Protein AF-A0A9E1QWC5-F1 (afdb_monomer_lite)

Secondary structure (DSSP, 8-state):
------EEE--S-STTHHHHHHHHHHHHHHTT---S-EES-----SSS----SEEE-

Radius of gyration: 13.02 Å; chains: 1; bounding box: 36×20×35 Å

Sequence (57 aa):
MTAYLIGEVVITDESWVSSYAINVHEIVHKHGGKYLSRSGNIKQVEGKPTDASLIAI

pLDDT: mean 92.94, std 2.42, range [86.44, 96.06]

Structure (mmCIF, N/CA/C/O backbone):
data_AF-A0A9E1QWC5-F1
#
_entry.id   AF-A0A9E1QWC5-F1
#
loop_
_atom_site.group_PDB
_atom_site.id
_atom_site.type_symbol
_atom_site.label_atom_id
_atom_site.label_alt_id
_atom_site.label_comp_id
_atom_site.label_asym_id
_atom_site.label_entity_id
_atom_site.label_seq_id
_atom_site.pdbx_PDB_ins_code
_atom_site.Cartn_x
_atom_site.Cartn_y
_atom_site.Cartn_z
_atom_site.occupancy
_atom_site.B_iso_or_equiv
_atom_site.auth_seq_id
_atom_site.auth_comp_id
_atom_site.auth_asym_id
_atom_site.auth_atom_id
_atom_site.pd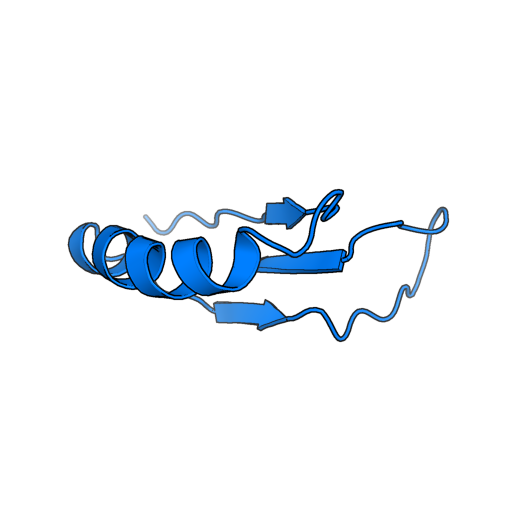bx_PDB_model_num
ATOM 1 N N . MET A 1 1 ? -20.327 2.045 8.020 1.00 86.44 1 MET A N 1
ATOM 2 C CA . MET A 1 1 ? -20.113 1.520 6.655 1.00 86.44 1 MET A CA 1
ATOM 3 C C . MET A 1 1 ? -18.616 1.495 6.412 1.00 86.44 1 MET A C 1
ATOM 5 O O . MET A 1 1 ? -17.970 2.482 6.737 1.00 86.44 1 MET A O 1
ATOM 9 N N . THR A 1 2 ? -18.064 0.368 5.966 1.00 92.56 2 THR A N 1
ATOM 10 C CA . THR A 1 2 ? -16.615 0.210 5.746 1.00 92.56 2 THR A CA 1
ATOM 11 C C . THR A 1 2 ? -16.223 0.839 4.412 1.00 92.56 2 THR A C 1
ATOM 13 O O . THR A 1 2 ? -16.942 0.664 3.431 1.00 92.56 2 THR A O 1
ATOM 16 N N . ALA A 1 3 ? -15.098 1.552 4.375 1.00 95.19 3 ALA A N 1
ATOM 17 C CA . ALA A 1 3 ? -14.489 2.072 3.155 1.00 95.19 3 ALA A CA 1
ATOM 18 C C . ALA A 1 3 ? -13.097 1.455 2.977 1.00 95.19 3 ALA A C 1
ATOM 20 O O . ALA A 1 3 ? -12.430 1.152 3.966 1.00 95.19 3 ALA A O 1
ATOM 21 N N . TYR A 1 4 ? -12.674 1.289 1.726 1.00 95.62 4 TYR A N 1
ATOM 22 C CA . TYR A 1 4 ? -11.356 0.770 1.369 1.00 95.62 4 TYR A CA 1
ATOM 23 C C . TYR A 1 4 ? -10.602 1.835 0.583 1.00 95.62 4 TYR A C 1
ATOM 25 O O . TYR A 1 4 ? -11.160 2.435 -0.337 1.00 95.62 4 TYR A O 1
ATOM 33 N N . LEU A 1 5 ? -9.345 2.062 0.952 1.00 94.50 5 LEU A N 1
ATOM 34 C CA . LEU A 1 5 ? -8.423 2.915 0.215 1.00 94.50 5 LEU A CA 1
ATOM 35 C C . LEU A 1 5 ? -7.383 2.004 -0.423 1.00 94.50 5 LEU A C 1
ATOM 37 O O . LEU A 1 5 ? -6.685 1.294 0.287 1.00 94.50 5 LEU A O 1
ATOM 41 N N . ILE A 1 6 ? -7.293 2.026 -1.751 1.00 95.69 6 ILE A N 1
ATOM 42 C CA . ILE A 1 6 ? -6.295 1.257 -2.496 1.00 95.69 6 ILE A CA 1
ATOM 43 C C . ILE A 1 6 ? -5.269 2.246 -3.037 1.00 95.69 6 ILE A C 1
ATOM 45 O O . ILE A 1 6 ? -5.622 3.156 -3.787 1.00 95.69 6 ILE A O 1
ATOM 49 N N . GLY A 1 7 ? -4.014 2.083 -2.627 1.00 94.38 7 GLY A N 1
ATOM 50 C CA . GLY A 1 7 ? -2.891 2.880 -3.109 1.00 94.38 7 GLY A CA 1
ATOM 51 C C . GLY A 1 7 ? -1.985 2.049 -4.006 1.00 94.38 7 GLY A C 1
ATOM 52 O O . G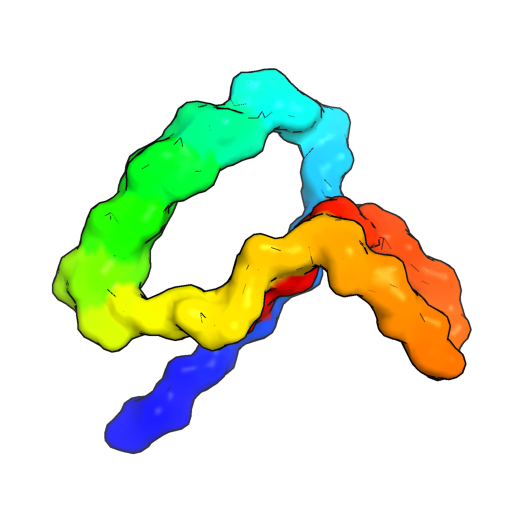LY A 1 7 ? -1.366 1.104 -3.525 1.00 94.38 7 GLY A O 1
ATOM 53 N N . GLU A 1 8 ? -1.883 2.422 -5.279 1.00 95.31 8 GLU A N 1
ATOM 54 C CA . GLU A 1 8 ? -0.850 1.951 -6.205 1.00 95.31 8 GLU A CA 1
ATOM 55 C C . GLU A 1 8 ? 0.246 3.018 -6.268 1.00 95.31 8 GLU A C 1
ATOM 57 O O . GLU A 1 8 ? -0.025 4.177 -6.585 1.00 95.31 8 GLU A O 1
ATOM 62 N N . VAL A 1 9 ? 1.470 2.654 -5.884 1.00 94.56 9 VAL A N 1
ATOM 63 C CA . VAL A 1 9 ? 2.557 3.616 -5.673 1.00 94.56 9 VAL A CA 1
ATOM 64 C C . VAL A 1 9 ? 3.763 3.249 -6.523 1.00 94.56 9 VAL A C 1
ATOM 66 O O . VAL A 1 9 ? 4.235 2.114 -6.484 1.00 94.56 9 VAL A O 1
ATOM 69 N N . VAL A 1 10 ? 4.304 4.245 -7.224 1.00 96.06 10 VAL A N 1
ATOM 70 C CA . VAL A 1 10 ? 5.624 4.196 -7.863 1.00 96.06 10 VAL A CA 1
ATOM 71 C C . VAL A 1 10 ? 6.599 4.973 -6.986 1.00 96.06 10 VAL A C 1
ATOM 73 O O . VAL A 1 10 ? 6.410 6.166 -6.745 1.00 96.06 10 VAL A O 1
ATOM 76 N N . ILE A 1 11 ? 7.629 4.302 -6.478 1.00 94.75 11 ILE A N 1
ATOM 77 C CA . ILE A 1 11 ? 8.674 4.940 -5.675 1.00 94.75 11 ILE A CA 1
ATOM 78 C C . ILE A 1 11 ? 9.736 5.479 -6.633 1.00 94.75 11 ILE A C 1
ATOM 80 O O . ILE A 1 1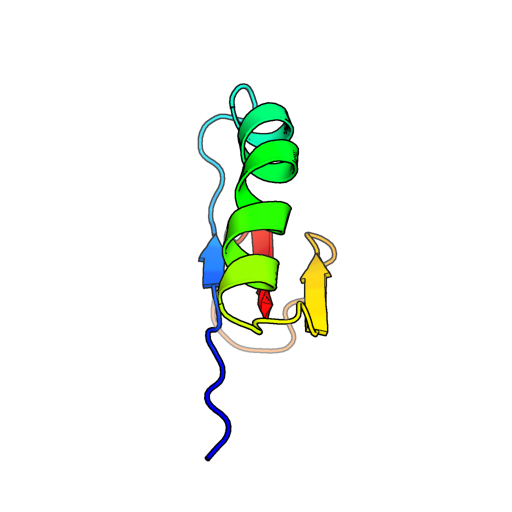1 ? 10.410 4.717 -7.317 1.00 94.75 11 ILE A O 1
ATOM 84 N N . THR A 1 12 ? 9.888 6.802 -6.684 1.00 95.88 12 THR A N 1
ATOM 85 C CA . THR A 1 12 ? 10.889 7.468 -7.539 1.00 95.88 12 THR A CA 1
ATOM 86 C C . THR A 1 12 ? 12.206 7.759 -6.818 1.00 95.88 12 THR A C 1
ATOM 88 O O . THR A 1 12 ? 13.199 8.086 -7.459 1.00 95.88 12 THR A O 1
ATOM 91 N N . ASP A 1 13 ? 12.206 7.677 -5.488 1.00 95.38 13 ASP A N 1
ATOM 92 C CA . ASP A 1 13 ? 13.366 7.852 -4.615 1.00 95.38 13 ASP A CA 1
ATOM 93 C C . ASP A 1 13 ? 13.153 6.983 -3.371 1.00 95.38 13 ASP A C 1
ATOM 95 O O . ASP A 1 13 ? 12.137 7.114 -2.693 1.00 95.38 13 ASP A O 1
ATOM 99 N N . GLU A 1 14 ? 14.074 6.073 -3.072 1.00 93.06 14 GLU A N 1
ATOM 100 C CA . GLU A 1 14 ? 13.935 5.158 -1.935 1.00 93.06 14 GLU A CA 1
ATOM 101 C C . GLU A 1 14 ? 14.337 5.792 -0.593 1.00 93.06 14 GLU A C 1
ATOM 103 O O . GLU A 1 14 ? 13.995 5.263 0.469 1.00 93.06 14 GLU A O 1
ATOM 108 N N . SER A 1 15 ? 15.022 6.942 -0.610 1.00 95.88 15 SER A N 1
ATOM 109 C CA . SER A 1 15 ? 15.635 7.548 0.580 1.00 95.88 15 SER A CA 1
ATOM 110 C C . SER A 1 15 ? 14.630 7.899 1.685 1.00 95.88 15 SER A C 1
ATOM 112 O O . SER A 1 15 ? 14.949 7.822 2.875 1.00 95.88 15 SER A O 1
ATOM 114 N N . TRP A 1 16 ? 13.390 8.232 1.318 1.00 91.06 16 TRP A N 1
ATOM 115 C CA . TRP A 1 16 ? 12.341 8.635 2.258 1.00 91.06 16 TRP A CA 1
ATOM 116 C C . TRP A 1 16 ? 11.487 7.468 2.775 1.00 91.06 16 TRP A C 1
ATOM 118 O O . TRP A 1 16 ? 10.795 7.617 3.788 1.00 91.06 16 TRP A O 1
ATOM 128 N N . VAL A 1 17 ? 11.523 6.306 2.112 1.00 90.94 17 VAL A N 1
ATOM 129 C CA . VAL A 1 17 ? 10.528 5.231 2.287 1.00 90.94 17 VAL A CA 1
ATOM 130 C C . VAL A 1 17 ? 10.502 4.703 3.718 1.00 90.94 17 VAL A C 1
ATOM 132 O O . VAL A 1 17 ? 9.428 4.549 4.302 1.00 90.94 17 VAL A O 1
ATOM 135 N N . SER A 1 18 ? 11.677 4.471 4.310 1.00 90.19 18 SER A N 1
ATOM 136 C CA . SER A 1 18 ? 11.793 3.96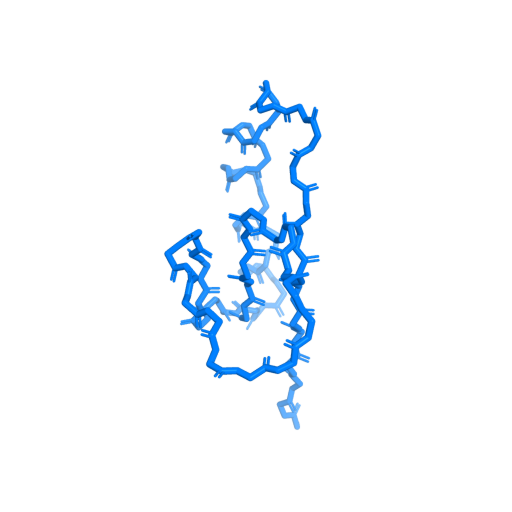4 5.683 1.00 90.19 18 SER A CA 1
ATOM 137 C C . SER A 1 18 ? 11.200 4.940 6.707 1.00 90.19 18 SER A C 1
ATOM 139 O O . SER A 1 18 ? 10.370 4.558 7.533 1.00 90.19 18 SER A O 1
ATOM 141 N N . SER A 1 19 ? 11.541 6.229 6.599 1.00 92.06 19 SER A N 1
ATOM 142 C CA . SER A 1 19 ? 11.021 7.267 7.498 1.00 92.06 19 SER A CA 1
ATOM 143 C C . SER A 1 19 ? 9.502 7.411 7.374 1.00 92.06 19 SER A C 1
ATOM 145 O O . SER A 1 19 ? 8.787 7.419 8.378 1.00 92.06 19 SER A O 1
ATOM 147 N N . TYR A 1 20 ? 8.974 7.440 6.149 1.00 90.81 20 TYR A N 1
ATOM 148 C CA . TYR A 1 20 ? 7.530 7.471 5.917 1.00 90.81 20 TYR A CA 1
ATOM 149 C C . TYR A 1 20 ? 6.820 6.255 6.525 1.00 90.81 20 TYR A C 1
ATOM 151 O O . TYR A 1 20 ? 5.805 6.403 7.208 1.00 90.81 20 TYR A O 1
ATOM 159 N N . ALA A 1 21 ? 7.372 5.056 6.309 1.00 87.12 21 ALA A N 1
ATOM 160 C CA . ALA A 1 21 ? 6.785 3.803 6.762 1.00 87.12 21 ALA A CA 1
ATOM 161 C C . ALA A 1 21 ? 6.561 3.760 8.275 1.00 87.12 21 ALA A C 1
ATOM 163 O O . ALA A 1 21 ? 5.516 3.270 8.707 1.00 87.12 21 ALA A O 1
ATOM 164 N N . ILE A 1 22 ? 7.529 4.274 9.038 1.00 87.12 22 ILE A N 1
ATOM 165 C CA . ILE A 1 22 ? 7.503 4.326 10.502 1.00 87.12 22 ILE A CA 1
ATOM 166 C C . ILE A 1 22 ? 6.428 5.304 10.987 1.00 87.12 22 ILE A C 1
ATOM 168 O O . ILE A 1 22 ? 5.655 4.982 11.883 1.00 87.12 22 ILE A O 1
ATOM 172 N N . ASN A 1 23 ? 6.343 6.486 10.374 1.00 90.38 23 ASN A N 1
ATOM 173 C CA . ASN A 1 23 ? 5.489 7.564 10.875 1.00 90.38 23 ASN A CA 1
ATOM 174 C C . ASN A 1 23 ? 4.010 7.410 10.485 1.00 90.38 23 ASN A C 1
ATOM 176 O O . ASN A 1 23 ? 3.122 7.800 11.242 1.00 90.38 23 ASN A O 1
ATOM 180 N N . VAL A 1 24 ? 3.711 6.843 9.311 1.00 91.00 24 VAL A N 1
ATOM 181 C CA . VAL A 1 24 ? 2.331 6.792 8.796 1.00 91.00 24 VAL A CA 1
ATOM 182 C C . VAL A 1 24 ? 1.453 5.759 9.511 1.00 91.00 24 VAL A C 1
ATOM 184 O O . VAL A 1 24 ? 0.228 5.884 9.514 1.00 91.00 24 VAL A O 1
ATOM 187 N N . HIS A 1 25 ? 2.056 4.733 10.120 1.00 87.69 25 HIS A N 1
ATOM 188 C CA . HIS A 1 25 ? 1.316 3.646 10.761 1.00 87.69 25 HIS A CA 1
ATOM 189 C C . HIS A 1 25 ? 0.433 4.165 11.904 1.00 87.69 25 HIS A C 1
ATOM 191 O O . HIS A 1 25 ? -0.770 3.899 11.927 1.00 87.69 25 HIS A O 1
ATOM 197 N N . GLU A 1 26 ? 0.995 5.012 12.767 1.00 89.75 26 GLU A N 1
ATOM 198 C CA . GLU A 1 26 ? 0.278 5.637 13.884 1.00 89.75 26 GLU A CA 1
ATOM 199 C C . GLU A 1 26 ? -0.893 6.509 13.416 1.00 89.75 26 GLU A C 1
ATOM 201 O O . GLU A 1 26 ? -1.961 6.510 14.028 1.00 89.75 26 GLU A O 1
ATOM 206 N N . ILE A 1 27 ? -0.734 7.214 12.290 1.00 92.94 27 ILE A N 1
ATOM 207 C CA . ILE A 1 27 ? -1.798 8.049 11.720 1.00 92.94 27 ILE A CA 1
ATOM 208 C C . ILE A 1 27 ? -2.981 7.173 11.294 1.00 92.94 27 ILE A C 1
ATOM 210 O O . ILE A 1 27 ? -4.123 7.464 11.650 1.00 92.94 27 ILE A O 1
ATOM 214 N N . VAL A 1 28 ? -2.721 6.078 10.575 1.00 92.94 28 VAL A N 1
ATOM 215 C CA . VAL A 1 28 ? -3.774 5.156 10.122 1.00 92.94 28 VAL A CA 1
ATOM 216 C C . VAL A 1 28 ? -4.510 4.541 11.311 1.00 92.94 28 VAL A C 1
ATOM 218 O O . VAL A 1 28 ? -5.742 4.573 11.349 1.00 92.94 28 VAL A O 1
ATOM 221 N N . HIS A 1 29 ? -3.776 4.065 12.318 1.00 92.12 29 HIS A N 1
ATOM 222 C CA . HIS A 1 29 ? -4.370 3.482 13.520 1.00 92.12 29 HIS A CA 1
ATOM 223 C C . HIS A 1 29 ? -5.202 4.485 14.324 1.00 92.12 29 HIS A C 1
ATOM 225 O O . HIS A 1 29 ? -6.302 4.145 14.765 1.00 92.12 29 HIS A O 1
ATOM 231 N N . LYS A 1 30 ? -4.742 5.736 14.451 1.00 95.75 30 LYS A N 1
ATOM 232 C CA . LYS A 1 30 ? -5.472 6.810 15.145 1.00 95.75 30 LYS A CA 1
ATOM 233 C C . LYS A 1 30 ? -6.860 7.070 14.553 1.00 95.75 30 LYS A C 1
ATOM 235 O O . LYS A 1 30 ? -7.776 7.439 15.284 1.00 95.75 30 LYS A O 1
ATOM 240 N N . HIS A 1 31 ? -7.029 6.861 13.249 1.00 94.44 31 HIS A N 1
ATOM 241 C CA . HIS A 1 31 ? -8.309 7.023 12.556 1.00 94.44 31 HIS A CA 1
ATOM 242 C C . HIS A 1 31 ? -9.108 5.715 12.423 1.00 94.44 31 HIS A C 1
ATOM 244 O O . HIS A 1 31 ? -10.093 5.666 11.688 1.00 94.44 31 HIS A O 1
ATOM 250 N N . GLY A 1 32 ? -8.713 4.653 13.136 1.00 9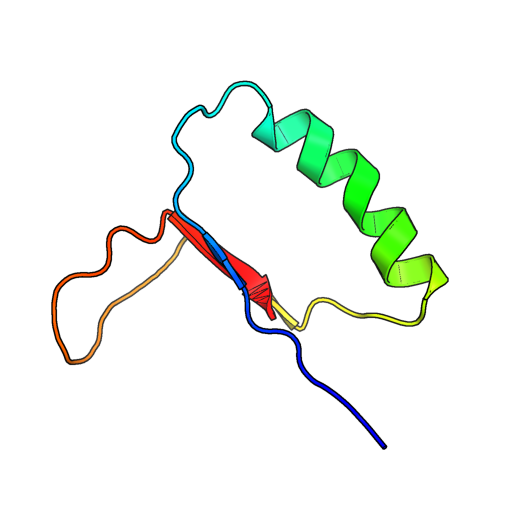4.00 32 GLY A N 1
ATOM 251 C CA . GLY A 1 32 ? -9.374 3.345 13.092 1.00 94.00 32 GLY A CA 1
ATOM 252 C C . GLY A 1 32 ? -9.098 2.549 11.813 1.00 94.00 32 GLY A C 1
ATOM 253 O O . GLY A 1 32 ? -9.735 1.517 11.586 1.00 94.00 32 GLY A O 1
ATOM 254 N N . GLY A 1 33 ? -8.160 3.015 10.984 1.00 94.50 33 GLY A N 1
ATOM 255 C CA . GLY A 1 33 ? -7.717 2.326 9.783 1.00 94.50 33 GLY A CA 1
ATOM 256 C C . GLY A 1 33 ? -6.907 1.074 10.112 1.00 94.50 33 GLY A C 1
ATOM 257 O O . GLY A 1 33 ? -6.317 0.942 11.187 1.00 94.50 33 GLY A O 1
ATOM 258 N N . LYS A 1 34 ? -6.902 0.130 9.173 1.00 93.31 34 LYS A N 1
ATOM 259 C CA . LYS A 1 34 ? -6.187 -1.142 9.283 1.00 93.31 34 LYS A CA 1
ATOM 260 C C . LYS A 1 34 ? -5.645 -1.506 7.912 1.00 93.31 34 LYS A C 1
ATOM 262 O O . LYS A 1 34 ? -6.417 -1.533 6.963 1.00 93.31 34 LYS A O 1
ATOM 267 N N . TYR A 1 35 ? -4.355 -1.815 7.843 1.00 92.25 35 TYR A N 1
ATOM 268 C CA . TYR A 1 35 ? -3.757 -2.358 6.629 1.00 92.25 35 TYR A CA 1
ATOM 269 C C . TYR A 1 35 ? -4.187 -3.817 6.459 1.00 92.25 35 TYR A C 1
ATOM 271 O O . TYR A 1 35 ? -3.940 -4.651 7.331 1.00 92.25 35 TYR A O 1
ATOM 279 N N . LEU A 1 36 ? -4.830 -4.114 5.338 1.00 94.31 36 LEU A N 1
ATOM 280 C CA . LEU A 1 36 ? -5.108 -5.461 4.852 1.00 94.31 36 LEU A CA 1
ATOM 281 C C . LEU A 1 36 ? -3.950 -5.988 4.006 1.00 94.31 36 LEU A C 1
ATOM 283 O O . LEU A 1 36 ? -3.658 -7.182 4.033 1.00 94.31 36 LEU A O 1
ATOM 287 N N . SER A 1 37 ? -3.286 -5.100 3.267 1.00 92.38 37 SER A N 1
ATOM 288 C CA . SER A 1 37 ? -2.091 -5.415 2.495 1.00 92.38 37 SER A CA 1
ATOM 289 C C . SER A 1 37 ? -1.190 -4.196 2.397 1.00 92.38 37 SER A C 1
ATOM 291 O O . SER A 1 37 ? -1.651 -3.064 2.289 1.00 92.38 37 SER A O 1
ATOM 293 N N . ARG A 1 38 ? 0.119 -4.427 2.410 1.00 90.44 38 ARG A N 1
ATOM 294 C CA . ARG A 1 38 ? 1.122 -3.419 2.076 1.00 90.44 38 ARG A CA 1
ATOM 295 C C . ARG A 1 38 ? 2.365 -4.145 1.588 1.00 90.44 38 ARG A C 1
ATOM 297 O O . ARG A 1 38 ? 3.190 -4.570 2.392 1.00 90.44 38 ARG A O 1
ATOM 304 N N . SER A 1 39 ? 2.451 -4.359 0.280 1.00 90.44 39 SER A N 1
ATOM 305 C CA . SER A 1 39 ? 3.442 -5.262 -0.308 1.00 90.44 39 SER A CA 1
ATOM 306 C C . SER A 1 39 ? 3.963 -4.748 -1.645 1.00 90.44 39 SER A C 1
ATOM 308 O O . SER A 1 39 ? 3.198 -4.232 -2.458 1.00 90.44 39 SER A O 1
ATOM 310 N N . GLY A 1 40 ? 5.266 -4.936 -1.870 1.00 92.38 40 GLY A N 1
ATOM 311 C CA . GLY A 1 40 ? 5.902 -4.819 -3.186 1.00 92.38 40 GLY A CA 1
ATOM 312 C C . GLY A 1 40 ? 5.982 -6.148 -3.947 1.00 92.38 40 GLY A C 1
ATOM 313 O O . GLY A 1 40 ? 6.428 -6.178 -5.087 1.00 92.38 40 GLY A O 1
ATOM 314 N N . ASN A 1 41 ? 5.545 -7.265 -3.349 1.00 93.81 41 ASN A N 1
ATOM 315 C CA . ASN A 1 41 ? 5.459 -8.552 -4.044 1.00 93.81 41 ASN A CA 1
ATOM 316 C C . ASN A 1 41 ? 4.207 -8.580 -4.931 1.00 93.81 41 ASN A C 1
ATOM 318 O O . ASN A 1 41 ? 3.156 -9.092 -4.536 1.00 93.81 41 ASN A O 1
ATOM 322 N N . ILE A 1 42 ? 4.322 -7.960 -6.102 1.00 93.12 42 ILE A N 1
ATOM 323 C CA . ILE A 1 42 ? 3.232 -7.758 -7.051 1.00 93.12 42 ILE A CA 1
ATOM 324 C C . ILE A 1 42 ? 3.453 -8.686 -8.243 1.00 93.12 42 ILE A C 1
ATOM 326 O O . ILE A 1 42 ? 4.503 -8.672 -8.882 1.00 93.12 42 ILE A O 1
ATOM 330 N N . LYS A 1 43 ? 2.435 -9.485 -8.567 1.00 93.31 43 LYS A N 1
ATOM 331 C CA . LYS A 1 43 ? 2.379 -10.259 -9.806 1.00 93.31 43 LYS A CA 1
ATOM 332 C C . LYS A 1 43 ? 1.216 -9.757 -10.640 1.00 93.31 43 LYS A C 1
ATOM 334 O O . LYS A 1 43 ? 0.059 -9.936 -10.264 1.00 93.31 43 LYS A O 1
ATOM 339 N N . GLN A 1 44 ? 1.526 -9.177 -11.789 1.00 92.38 44 GLN A N 1
ATOM 340 C CA . GLN A 1 44 ? 0.504 -8.810 -12.750 1.00 92.38 44 GLN A CA 1
ATOM 341 C C . GLN A 1 44 ? -0.074 -10.055 -13.431 1.00 92.38 44 GLN A C 1
ATOM 343 O O . GLN A 1 44 ? 0.668 -10.915 -13.906 1.00 92.38 44 GLN A O 1
ATOM 348 N N . VAL A 1 45 ? -1.404 -10.148 -13.457 1.00 95.75 45 VAL A N 1
ATOM 349 C CA . VAL A 1 45 ? -2.129 -11.269 -14.075 1.00 95.75 45 VAL A CA 1
ATOM 350 C C . VAL A 1 45 ? -2.643 -10.888 -15.465 1.00 95.75 45 VAL A C 1
ATOM 352 O O . VAL A 1 45 ? -2.543 -11.690 -16.386 1.00 95.75 45 VAL A O 1
ATOM 355 N N . GLU A 1 46 ? -3.131 -9.656 -15.639 1.00 95.56 46 GLU A N 1
ATOM 356 C CA . GLU A 1 46 ? -3.722 -9.158 -16.889 1.00 95.56 46 GLU A CA 1
ATOM 357 C C . GLU A 1 46 ? -3.435 -7.659 -17.089 1.00 95.56 46 GLU A C 1
ATOM 359 O O . GLU A 1 46 ? -3.055 -6.961 -16.146 1.00 95.56 46 GLU A O 1
ATOM 364 N N . GLY A 1 47 ? -3.643 -7.146 -18.307 1.00 94.56 47 GLY A N 1
ATOM 365 C CA . GLY A 1 47 ? -3.521 -5.720 -18.636 1.00 94.56 47 GLY A CA 1
ATOM 366 C C . GLY A 1 47 ? -2.122 -5.274 -19.082 1.00 94.56 47 GLY A C 1
ATOM 367 O O . GLY A 1 47 ? -1.286 -6.084 -19.477 1.0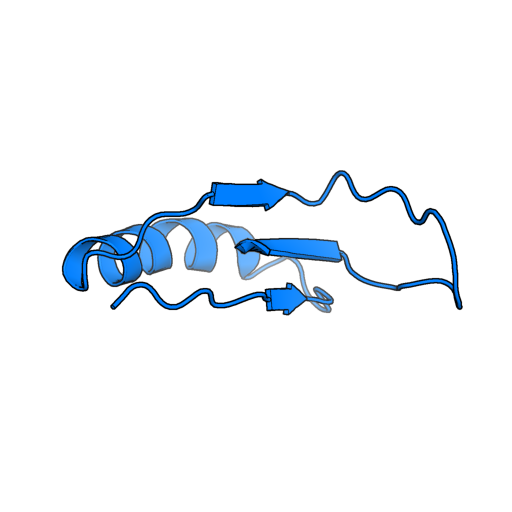0 94.56 47 GLY A O 1
ATOM 368 N N . LYS A 1 48 ? -1.889 -3.955 -19.073 1.00 93.44 48 LYS A N 1
ATOM 369 C CA . LYS A 1 48 ? -0.595 -3.348 -19.437 1.00 93.44 48 LYS A CA 1
ATOM 370 C C . LYS A 1 48 ? 0.385 -3.412 -18.267 1.00 93.44 48 LYS A C 1
ATOM 372 O O . LYS A 1 48 ? -0.084 -3.151 -17.161 1.00 93.44 48 LYS A O 1
ATOM 377 N N . PRO A 1 49 ? 1.689 -3.659 -18.501 1.00 89.06 49 PRO A N 1
ATOM 378 C CA . PRO A 1 49 ? 2.710 -3.676 -17.453 1.00 89.06 49 PRO A CA 1
ATOM 379 C C . PRO A 1 49 ? 2.556 -2.516 -16.459 1.00 89.06 49 PRO A C 1
ATOM 381 O O . PRO A 1 49 ? 2.445 -1.368 -16.890 1.00 89.06 49 PRO A O 1
ATOM 384 N N . THR A 1 50 ? 2.503 -2.825 -15.160 1.00 90.44 50 THR A N 1
ATOM 385 C CA . THR A 1 50 ? 2.529 -1.824 -14.083 1.00 90.44 50 THR A CA 1
ATOM 386 C C . THR A 1 50 ? 3.959 -1.582 -13.607 1.00 90.44 50 THR A C 1
ATOM 388 O O . THR A 1 50 ? 4.731 -2.525 -13.434 1.00 90.44 50 THR A O 1
ATOM 391 N N . ASP A 1 51 ? 4.281 -0.314 -13.355 1.00 94.19 51 ASP A N 1
ATOM 392 C CA . ASP A 1 51 ? 5.532 0.121 -12.723 1.00 94.19 51 ASP A CA 1
ATOM 393 C C . ASP A 1 51 ? 5.385 0.251 -11.193 1.00 94.19 51 ASP A C 1
ATOM 395 O O . ASP A 1 51 ? 6.248 0.813 -10.514 1.00 94.19 51 ASP A O 1
ATOM 399 N N . ALA A 1 52 ? 4.269 -0.232 -10.632 1.00 95.25 52 ALA A N 1
ATOM 400 C CA . ALA A 1 52 ? 3.990 -0.149 -9.209 1.00 95.25 52 ALA A CA 1
ATOM 401 C C . ALA A 1 52 ? 5.084 -0.837 -8.389 1.00 95.25 52 ALA A C 1
ATOM 403 O O . ALA A 1 52 ? 5.344 -2.034 -8.509 1.00 95.25 52 ALA A O 1
ATOM 404 N N . SER A 1 53 ? 5.685 -0.067 -7.490 1.00 95.00 53 SER A N 1
ATOM 405 C CA . SER A 1 53 ? 6.651 -0.555 -6.508 1.00 95.00 53 SER A CA 1
ATOM 406 C C . SER A 1 53 ? 5.951 -1.126 -5.272 1.00 95.00 53 SER A C 1
ATOM 408 O O . SER A 1 53 ? 6.523 -1.941 -4.550 1.00 95.00 53 SER A O 1
ATOM 410 N N . LEU A 1 54 ? 4.719 -0.680 -4.995 1.00 94.25 54 LEU A N 1
ATOM 411 C CA . LEU A 1 54 ? 3.939 -1.082 -3.828 1.00 94.25 54 LEU A CA 1
ATOM 412 C C . LEU A 1 54 ? 2.435 -0.951 -4.098 1.00 94.25 54 LEU A C 1
ATOM 414 O O . LEU A 1 54 ? 1.982 0.047 -4.658 1.00 94.25 54 LEU A O 1
ATOM 418 N N . ILE A 1 55 ? 1.664 -1.928 -3.618 1.00 94.44 55 ILE A N 1
ATOM 419 C CA . ILE A 1 55 ? 0.207 -1.835 -3.490 1.00 94.44 55 ILE A CA 1
ATOM 420 C C . ILE A 1 55 ? -0.167 -1.940 -2.008 1.00 94.44 55 ILE A C 1
ATOM 422 O O . ILE A 1 55 ? 0.306 -2.837 -1.298 1.00 94.44 55 ILE A O 1
ATOM 426 N N . ALA A 1 56 ? -1.014 -1.021 -1.541 1.00 94.06 56 ALA A N 1
ATOM 427 C CA . ALA A 1 56 ? -1.543 -1.000 -0.180 1.00 94.06 56 ALA A CA 1
ATOM 428 C C . ALA A 1 56 ? -3.076 -0.952 -0.156 1.00 94.06 56 ALA A C 1
ATOM 430 O O . ALA A 1 56 ? -3.687 -0.285 -0.991 1.00 94.06 56 ALA A O 1
ATOM 431 N N . ILE A 1 57 ? -3.666 -1.660 0.811 1.00 93.19 57 ILE A N 1
ATOM 432 C CA . ILE A 1 57 ? -5.107 -1.745 1.094 1.00 93.19 57 ILE A CA 1
ATOM 433 C C . ILE A 1 57 ? -5.304 -1.686 2.603 1.00 93.19 57 ILE A C 1
ATOM 435 O O . ILE A 1 57 ? -4.531 -2.389 3.297 1.00 93.19 57 ILE A O 1
#

Foldseek 3Di:
DDDDDKDFDQDPDCPCVVVCVVPVVVVCVVVVHDKPDWDQPDDDDDDDDDNGSIITD